Protein AF-A0A068QV09-F1 (afdb_monomer)

pLDDT: mean 75.36, std 16.31, range [43.34, 93.94]

Mean predicted aligned error: 13.88 Å

Foldseek 3Di:
DDDDDDDPDDPPDDDPPDPPDPPDPPPPVAAAQPVVLQVLCVVVVHGLCRLCVVVVHHSVVLVCVNVDPQPVSLVSSCVSSVHDSCNNHVVVQQDPVRHGNDDDRPDPPDD

Organism: NCBI:txid351671

InterPro domains:
  IPR010982 Lambda repressor-like, DNA-binding domain superfamily [G3DSA:1.10.260.40] (25-95)
  IPR010982 Lambda repressor-like, DNA-binding domain superfamily [SSF47413] (25-97)
  IPR038722 Ner, winged helix-turn-helix DNA-binding domain [PF13693] (31-104)

Nearest PDB structures (foldseek):
  7f9h-assembly1_A  TM=9.689E-01  e=9.271E-07  Edwardsiella piscicida
  7f9i-assembly1_A  TM=9.675E-01  e=2.235E-06  Edwardsiella piscicida
  1ner-assembly1_A  TM=8.600E-01  e=1.507E-04  Muvirus mu
  7t5u-assembly1_A  TM=7.342E-01  e=9.544E-03  Escherichia coli
  1b0n-assembly1_A  TM=7.000E-01  e=6.290E-02  Bacillus subtilis

Sequence (111 aa):
MSRYCEPRLNHHHQFSQLMEGVAGMNNVRNDWHQADIIAALRKRGTTLAAVSREAGLSSSTLANVLSRPWPKGEWIVANYLNIHPSEIWPSRYFDMNGNLIERKVRDKSAK

Solvent-accessible surface area (backbone atoms only — not comparable to full-atom values): 7251 Å² total; per-residue (Å²): 133,83,88,80,84,80,80,86,77,81,80,87,80,83,86,85,85,86,87,83,83,78,92,72,75,80,74,73,54,64,52,59,52,66,65,55,56,54,47,54,35,44,75,71,75,43,45,67,54,54,56,14,53,76,70,74,42,57,44,71,62,44,58,42,39,74,81,42,98,36,61,64,45,40,47,53,55,18,58,78,68,72,45,61,46,47,76,46,33,24,65,79,23,41,46,100,84,68,46,78,51,81,73,79,60,83,73,84,84,74,129

Radius of gyration: 26.56 Å; Cα contacts (8 Å, |Δi|>4): 85; chains: 1; bounding box: 41×67×79 Å

Secondary structure (DSSP, 8-state):
-------------SSSSS-----------PPPPHHHHHHHHHHTT--HHHHHHHTTS-HHHHHGGGTS--HHHHHHHHHHHTS-HHHH-HHHHB-TTS-B-----------

Structure (mmCIF, N/CA/C/O backbone):
data_AF-A0A068QV09-F1
#
_entry.id   AF-A0A068QV09-F1
#
loop_
_atom_site.group_PDB
_atom_site.id
_atom_site.type_symbol
_atom_site.label_atom_id
_atom_site.label_alt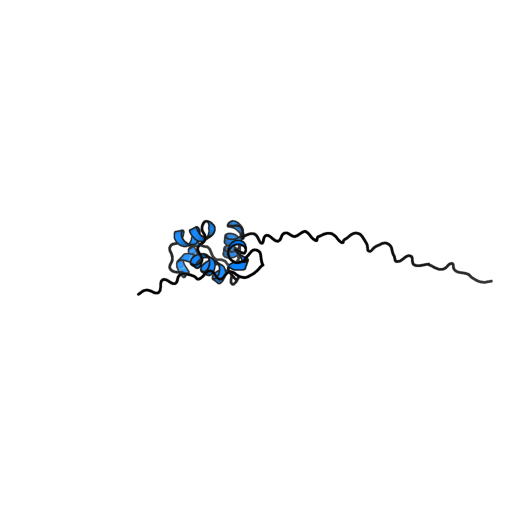_id
_atom_site.label_comp_id
_atom_site.label_asym_id
_atom_site.label_entity_id
_atom_site.label_seq_id
_atom_site.pdbx_PDB_ins_code
_atom_site.Cartn_x
_atom_site.Cartn_y
_atom_site.Cartn_z
_atom_site.occupancy
_atom_site.B_iso_or_equiv
_atom_site.auth_seq_id
_atom_site.auth_comp_id
_atom_site.auth_asym_id
_atom_site.auth_atom_id
_atom_site.pdbx_PDB_model_num
ATOM 1 N N . MET A 1 1 ? 22.021 47.653 -65.287 1.00 43.34 1 MET A N 1
ATOM 2 C CA . MET A 1 1 ? 22.023 46.218 -65.651 1.00 43.34 1 MET A CA 1
ATOM 3 C C . MET A 1 1 ? 22.223 45.392 -64.386 1.00 43.34 1 MET A C 1
ATOM 5 O O . MET A 1 1 ? 23.259 45.529 -63.761 1.00 43.34 1 MET A O 1
ATOM 9 N N . SER A 1 2 ? 21.145 44.815 -63.842 1.00 43.97 2 SER A N 1
ATOM 10 C CA . SER A 1 2 ? 20.902 43.353 -63.750 1.00 43.97 2 SER A CA 1
ATOM 11 C C . SER A 1 2 ? 22.035 42.580 -63.069 1.00 43.97 2 SER A C 1
ATOM 13 O O . SER A 1 2 ? 23.098 42.422 -63.650 1.00 43.97 2 SER A O 1
ATOM 15 N N . ARG A 1 3 ? 21.879 42.243 -61.780 1.00 57.62 3 ARG A N 1
ATOM 16 C CA . ARG A 1 3 ? 21.165 41.052 -61.249 1.00 57.62 3 ARG A CA 1
ATOM 17 C C . ARG A 1 3 ? 21.879 39.756 -61.613 1.00 57.62 3 ARG A C 1
ATOM 19 O O . ARG A 1 3 ? 21.798 39.390 -62.770 1.00 57.62 3 ARG A O 1
ATOM 26 N N . TYR A 1 4 ? 22.471 39.103 -60.610 1.00 48.97 4 TYR A N 1
ATOM 27 C CA . TYR A 1 4 ? 22.248 37.714 -60.151 1.00 48.97 4 TYR A CA 1
ATOM 28 C C . TYR A 1 4 ? 22.987 37.633 -58.795 1.00 48.97 4 TYR A C 1
ATOM 30 O O . TYR A 1 4 ? 24.202 37.743 -58.767 1.00 48.97 4 TYR A O 1
ATOM 38 N N . CYS A 1 5 ? 22.354 37.807 -57.629 1.00 46.28 5 CYS A N 1
ATOM 39 C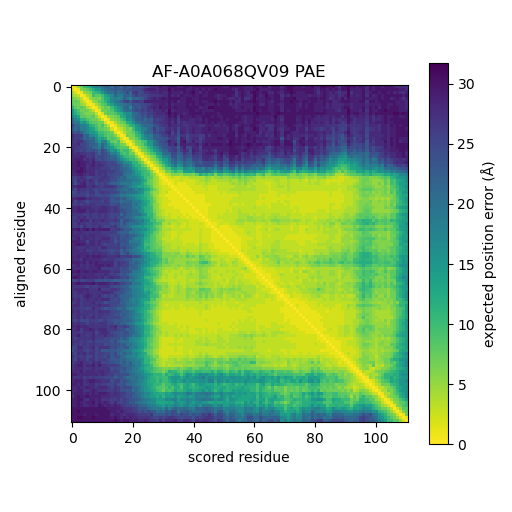 CA . CYS A 1 5 ? 21.495 36.849 -56.920 1.00 46.28 5 CYS A CA 1
ATOM 40 C C . CYS A 1 5 ? 22.125 35.449 -56.876 1.00 46.28 5 CYS A C 1
ATOM 42 O O . CYS A 1 5 ? 21.777 34.584 -57.674 1.00 46.28 5 CYS A O 1
ATOM 44 N N . GLU A 1 6 ? 23.081 35.259 -55.966 1.00 52.59 6 GLU A N 1
ATOM 45 C CA . GLU A 1 6 ? 23.600 33.933 -55.638 1.00 52.59 6 GLU A CA 1
ATOM 46 C C . GLU A 1 6 ? 22.532 33.111 -54.890 1.00 52.59 6 GLU A C 1
ATOM 48 O O . GLU A 1 6 ? 21.875 33.625 -53.975 1.00 52.59 6 GLU A O 1
ATOM 53 N N . PRO A 1 7 ? 22.319 31.841 -55.274 1.00 53.28 7 PRO A N 1
ATOM 54 C CA . PRO A 1 7 ? 21.302 30.993 -54.680 1.00 53.28 7 PRO A CA 1
ATOM 55 C C . PRO A 1 7 ? 21.713 30.532 -53.278 1.00 53.28 7 PRO A C 1
ATOM 57 O O . PRO A 1 7 ? 22.735 29.874 -53.089 1.00 53.28 7 PRO A O 1
ATOM 60 N N . ARG A 1 8 ? 20.843 30.808 -52.297 1.00 58.59 8 ARG A N 1
ATOM 61 C CA . ARG A 1 8 ? 20.770 30.061 -51.033 1.00 58.59 8 ARG A CA 1
ATOM 62 C C . ARG A 1 8 ? 20.554 28.580 -51.354 1.00 58.59 8 ARG A C 1
ATOM 64 O O . ARG A 1 8 ? 19.421 28.139 -51.535 1.00 58.59 8 ARG A O 1
ATOM 71 N N . LEU A 1 9 ? 21.633 27.809 -51.400 1.00 53.19 9 LEU A N 1
ATOM 72 C CA . LEU A 1 9 ? 21.561 26.357 -51.357 1.00 53.19 9 LEU A CA 1
ATOM 73 C C . LEU A 1 9 ? 21.448 25.922 -49.895 1.00 53.19 9 LEU A C 1
ATOM 75 O O . LEU A 1 9 ? 22.390 25.967 -49.108 1.00 53.19 9 LEU A O 1
ATOM 79 N N . ASN A 1 10 ? 20.213 25.561 -49.559 1.00 55.97 10 ASN A N 1
ATOM 80 C CA . ASN A 1 10 ? 19.788 24.862 -48.361 1.00 55.97 10 ASN A CA 1
ATOM 81 C C . ASN A 1 10 ? 20.644 23.598 -48.179 1.00 55.97 10 ASN A C 1
ATOM 83 O O . ASN A 1 10 ? 20.402 22.596 -48.849 1.00 55.97 10 ASN A O 1
ATOM 87 N N . HIS A 1 11 ? 21.596 23.601 -47.246 1.00 50.41 11 HIS A N 1
ATOM 88 C CA . HIS A 1 11 ? 22.157 22.351 -46.731 1.00 50.41 11 HIS A CA 1
ATOM 89 C C . HIS A 1 11 ? 21.420 21.959 -45.450 1.00 50.41 11 HIS A C 1
ATOM 91 O O . HIS A 1 11 ? 21.933 21.962 -44.335 1.00 50.41 11 HIS A O 1
ATOM 97 N N . HIS A 1 12 ? 20.139 21.664 -45.644 1.00 55.28 12 HIS A N 1
ATOM 98 C CA . HIS A 1 12 ? 19.272 21.038 -44.665 1.00 55.28 12 HIS A CA 1
ATOM 99 C C . HIS A 1 12 ? 19.536 19.530 -44.686 1.00 55.28 12 HIS A C 1
ATOM 101 O O . HIS A 1 12 ? 18.730 18.796 -45.241 1.00 55.28 12 HIS A O 1
ATOM 107 N N . HIS A 1 13 ? 20.686 19.063 -44.183 1.00 54.00 13 HIS A N 1
ATOM 108 C CA . HIS A 1 13 ? 20.891 17.621 -43.969 1.00 54.00 13 HIS A CA 1
ATOM 109 C C . HIS A 1 13 ? 22.055 17.258 -43.032 1.00 54.00 13 HIS A C 1
ATOM 111 O O . HIS A 1 13 ? 22.778 16.299 -43.280 1.00 54.00 13 HIS A O 1
ATOM 117 N N . GLN A 1 14 ? 22.251 17.992 -41.930 1.00 54.91 14 GLN A N 1
ATOM 118 C CA . GLN A 1 14 ? 23.195 17.535 -40.898 1.00 54.91 14 GLN A CA 1
ATOM 119 C C . GLN A 1 14 ? 22.810 17.965 -39.477 1.00 54.91 14 GLN A C 1
ATOM 121 O O . GLN A 1 14 ? 23.653 18.397 -38.700 1.00 54.91 14 GLN A O 1
ATOM 126 N N . PHE A 1 15 ? 21.521 17.868 -39.135 1.00 53.53 15 PHE A N 1
ATOM 127 C CA . PHE A 1 15 ? 21.026 18.161 -37.779 1.00 53.53 15 PHE A CA 1
ATOM 128 C C . PHE A 1 15 ? 20.145 17.060 -37.170 1.00 53.53 15 PHE A C 1
ATOM 130 O O . PHE A 1 15 ? 19.507 17.279 -36.145 1.00 53.53 15 PHE A O 1
ATOM 137 N N . SER A 1 16 ? 20.112 15.861 -37.759 1.00 54.22 16 SER A N 1
ATOM 138 C CA . SER A 1 16 ? 19.147 14.822 -37.356 1.00 54.22 16 SER A CA 1
ATOM 139 C C . SER A 1 16 ? 19.756 13.436 -37.156 1.00 54.22 16 SER A C 1
ATOM 141 O O . SER A 1 16 ? 19.076 12.446 -37.385 1.00 54.22 16 SER A O 1
ATOM 143 N N . GLN A 1 17 ? 21.018 13.332 -36.727 1.00 59.62 17 GLN A N 1
ATOM 144 C CA . GLN A 1 17 ? 21.591 12.021 -36.400 1.00 59.62 17 GLN A CA 1
ATOM 145 C C . GLN A 1 17 ? 22.633 12.097 -35.275 1.00 59.62 17 GLN A C 1
ATOM 147 O O . GLN A 1 17 ? 23.825 11.969 -35.528 1.00 59.62 17 GLN A O 1
ATOM 152 N N . LEU A 1 18 ? 22.181 12.320 -34.031 1.00 54.69 18 LEU A N 1
ATOM 153 C CA . LEU A 1 18 ? 22.851 11.774 -32.835 1.00 54.69 18 LEU A CA 1
ATOM 154 C C . LEU A 1 18 ? 21.971 11.795 -31.563 1.00 54.69 18 LEU A C 1
ATOM 156 O O . LEU A 1 18 ? 22.436 12.147 -30.485 1.00 54.69 18 LEU A O 1
ATOM 160 N N . MET A 1 19 ? 20.690 11.430 -31.669 1.00 52.94 19 MET A N 1
ATOM 161 C CA . MET A 1 19 ? 19.825 11.183 -30.497 1.00 52.94 19 MET A CA 1
ATOM 162 C C . MET A 1 19 ? 19.030 9.876 -30.654 1.00 52.94 19 MET A C 1
ATOM 164 O O . MET A 1 19 ? 17.852 9.800 -30.327 1.00 52.94 19 MET A O 1
ATOM 168 N N . GLU A 1 20 ? 19.679 8.822 -31.149 1.00 59.44 20 GLU A N 1
ATOM 169 C CA . GLU A 1 20 ? 19.147 7.455 -31.117 1.00 59.44 20 GLU A CA 1
ATOM 170 C C . GLU A 1 20 ? 20.052 6.616 -30.215 1.00 59.44 20 GLU A C 1
ATOM 172 O O . GLU A 1 20 ? 21.152 6.233 -30.602 1.00 59.44 20 GLU A O 1
ATOM 177 N N . GLY A 1 21 ? 19.628 6.384 -28.971 1.00 53.03 21 GLY A N 1
ATOM 178 C CA . GLY A 1 21 ? 20.455 5.636 -28.025 1.00 53.03 21 GLY A CA 1
ATOM 179 C C . GLY A 1 21 ? 19.916 5.537 -26.603 1.00 53.03 21 GLY A C 1
ATOM 180 O O . GLY A 1 21 ? 20.685 5.695 -25.664 1.00 53.03 21 GLY A O 1
ATOM 181 N N . VAL A 1 22 ? 18.618 5.268 -26.419 1.00 58.47 22 VAL A N 1
ATOM 182 C CA . VAL A 1 22 ? 18.076 4.826 -25.11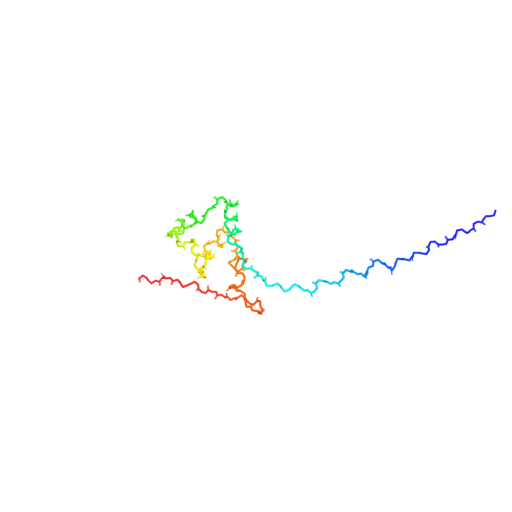4 1.00 58.47 22 VAL A CA 1
ATOM 183 C C . VAL A 1 22 ? 17.337 3.488 -25.224 1.00 58.47 22 VAL A C 1
ATOM 185 O O . VAL A 1 22 ? 16.297 3.270 -24.612 1.00 58.47 22 VAL A O 1
ATOM 188 N N . ALA A 1 23 ? 17.885 2.545 -25.992 1.00 56.00 23 ALA A N 1
ATOM 189 C CA . ALA A 1 23 ? 17.488 1.139 -25.922 1.00 56.00 23 ALA A CA 1
ATOM 190 C C . ALA A 1 23 ? 18.261 0.458 -24.781 1.00 56.00 23 ALA A C 1
ATOM 192 O O . ALA A 1 23 ? 19.233 -0.258 -24.990 1.00 56.00 23 ALA A O 1
ATOM 193 N N . GLY A 1 24 ? 17.866 0.767 -23.549 1.00 52.41 24 GLY A N 1
ATOM 194 C CA . GLY A 1 24 ? 18.525 0.255 -22.348 1.00 52.41 24 GLY A CA 1
ATOM 195 C C . GLY A 1 24 ? 17.699 0.431 -21.083 1.00 52.41 24 GLY A C 1
ATOM 196 O O . GLY A 1 24 ? 18.255 0.521 -19.995 1.00 52.41 24 GLY A O 1
ATOM 197 N N . MET A 1 25 ? 16.373 0.506 -21.195 1.00 53.06 25 MET A N 1
ATOM 198 C CA . MET A 1 25 ? 15.514 0.395 -20.023 1.00 53.06 25 MET A CA 1
ATOM 199 C C . MET A 1 25 ? 15.294 -1.087 -19.734 1.00 53.06 25 MET A C 1
ATOM 201 O O . MET A 1 25 ? 14.312 -1.686 -20.166 1.00 53.06 25 MET A O 1
ATOM 205 N N . ASN A 1 26 ? 16.217 -1.674 -18.965 1.00 54.22 26 ASN A N 1
ATOM 206 C CA . ASN A 1 26 ? 15.867 -2.772 -18.071 1.00 54.22 26 ASN A CA 1
ATOM 207 C C . ASN A 1 26 ? 14.799 -2.218 -17.117 1.00 54.22 26 ASN A C 1
ATOM 209 O O . ASN A 1 26 ? 15.113 -1.756 -16.022 1.00 54.22 26 ASN A O 1
ATOM 213 N N . ASN A 1 27 ? 13.543 -2.177 -17.574 1.00 55.53 27 ASN A N 1
ATOM 214 C CA . ASN A 1 27 ? 12.368 -1.829 -16.785 1.00 55.53 27 ASN A CA 1
ATOM 215 C C . ASN A 1 27 ? 12.111 -2.978 -15.811 1.00 55.53 27 ASN A C 1
ATOM 217 O O . ASN A 1 27 ? 11.085 -3.655 -15.873 1.00 55.53 27 ASN A O 1
ATOM 221 N N . VAL A 1 28 ? 13.057 -3.202 -14.899 1.00 57.34 28 VAL A N 1
ATOM 222 C CA . VAL A 1 28 ? 12.763 -3.842 -13.629 1.00 57.34 28 VAL A CA 1
ATOM 223 C C . VAL A 1 28 ? 11.801 -2.871 -12.970 1.00 57.34 28 VAL A C 1
ATOM 225 O O . VAL A 1 28 ? 12.207 -1.871 -12.381 1.00 57.34 28 VAL A O 1
ATOM 228 N N . ARG A 1 29 ? 10.506 -3.072 -13.219 1.00 64.81 29 ARG A N 1
ATOM 229 C CA . ARG A 1 29 ? 9.447 -2.325 -12.564 1.00 64.81 29 ARG A CA 1
ATOM 230 C C . ARG A 1 29 ? 9.640 -2.617 -11.080 1.00 64.81 29 ARG A C 1
ATOM 232 O O . ARG A 1 29 ? 9.362 -3.722 -10.622 1.00 64.81 29 ARG A O 1
ATOM 239 N N . ASN A 1 30 ? 10.258 -1.670 -10.385 1.00 75.94 30 ASN A N 1
ATOM 240 C CA . ASN A 1 30 ? 10.579 -1.809 -8.978 1.00 75.94 30 ASN A CA 1
ATOM 241 C C . ASN A 1 30 ? 9.308 -1.589 -8.171 1.00 75.94 30 ASN A C 1
ATOM 243 O O . ASN A 1 30 ? 8.461 -0.771 -8.537 1.00 75.94 30 ASN A O 1
ATOM 247 N N . ASP A 1 31 ? 9.189 -2.333 -7.077 1.00 86.44 31 ASP A N 1
ATOM 248 C CA . ASP A 1 31 ? 8.124 -2.101 -6.116 1.00 86.44 31 ASP A CA 1
ATOM 249 C C . ASP A 1 31 ? 8.214 -0.667 -5.582 1.00 86.44 31 ASP A C 1
ATOM 251 O O . ASP A 1 31 ? 9.307 -0.119 -5.400 1.00 86.44 31 ASP A O 1
ATOM 255 N N . TRP A 1 32 ? 7.062 -0.053 -5.324 1.00 89.50 32 TRP A N 1
ATOM 256 C CA . TRP A 1 32 ? 7.006 1.262 -4.704 1.00 89.50 32 TRP A CA 1
ATOM 257 C C . TRP A 1 32 ? 7.739 1.247 -3.372 1.00 89.50 32 TRP A C 1
ATOM 259 O O . TRP A 1 32 ? 7.616 0.310 -2.574 1.00 89.50 32 TRP A O 1
ATOM 269 N N . HIS A 1 33 ? 8.444 2.337 -3.085 1.00 90.06 33 HIS A N 1
ATOM 270 C CA . HIS A 1 33 ? 9.052 2.487 -1.782 1.00 90.06 33 HIS A CA 1
ATOM 271 C C . HIS A 1 33 ? 7.958 2.614 -0.713 1.00 90.06 33 HIS A C 1
ATOM 273 O O . HIS A 1 33 ? 6.913 3.235 -0.923 1.00 90.06 33 HIS A O 1
ATOM 279 N N . GLN A 1 34 ? 8.211 2.081 0.484 1.00 89.81 34 GLN A N 1
ATOM 280 C CA . GLN A 1 34 ? 7.264 2.156 1.602 1.00 89.81 34 GLN A CA 1
ATOM 281 C C . GLN A 1 34 ? 6.818 3.603 1.889 1.00 89.81 34 GLN A C 1
ATOM 283 O O . GLN A 1 34 ? 5.654 3.861 2.203 1.00 89.81 34 GLN A O 1
ATOM 288 N N . ALA A 1 35 ? 7.744 4.553 1.747 1.00 90.94 35 ALA A N 1
ATOM 289 C CA . ALA A 1 35 ? 7.471 5.976 1.908 1.00 90.94 35 ALA A CA 1
ATOM 290 C C . ALA A 1 35 ? 6.507 6.525 0.842 1.00 90.94 35 ALA A C 1
ATOM 292 O O . ALA A 1 35 ? 5.635 7.317 1.192 1.00 90.94 35 ALA A O 1
ATOM 293 N N . ASP A 1 36 ? 6.606 6.076 -0.413 1.00 91.25 36 ASP A N 1
ATOM 294 C CA . ASP A 1 36 ? 5.727 6.515 -1.504 1.00 91.25 36 ASP A CA 1
ATOM 295 C C . ASP A 1 36 ? 4.296 6.023 -1.303 1.00 91.25 36 ASP A C 1
ATOM 297 O O . ASP A 1 36 ? 3.347 6.782 -1.495 1.00 91.25 36 ASP A O 1
ATOM 301 N N . ILE A 1 37 ? 4.128 4.790 -0.818 1.00 91.19 37 ILE A N 1
ATOM 302 C CA . ILE A 1 37 ? 2.812 4.239 -0.464 1.00 91.19 37 ILE A CA 1
ATOM 3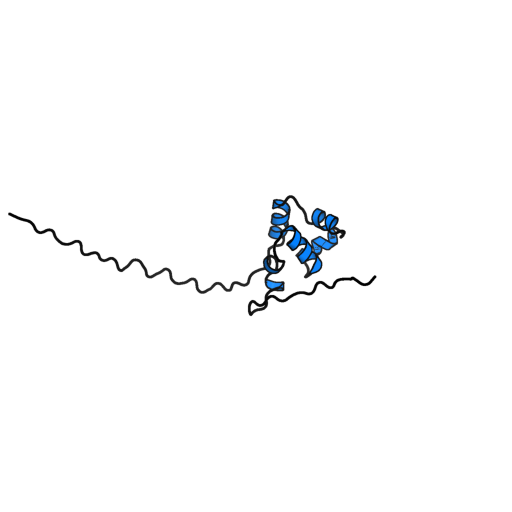03 C C . ILE A 1 37 ? 2.177 5.076 0.655 1.00 91.19 37 ILE A C 1
ATOM 305 O O . ILE A 1 37 ? 1.023 5.498 0.555 1.00 91.19 37 ILE A O 1
ATOM 309 N N . ILE A 1 38 ? 2.939 5.373 1.713 1.00 91.44 38 ILE A N 1
ATOM 310 C CA . ILE A 1 38 ? 2.469 6.211 2.826 1.00 91.44 38 ILE A CA 1
ATOM 311 C C . ILE A 1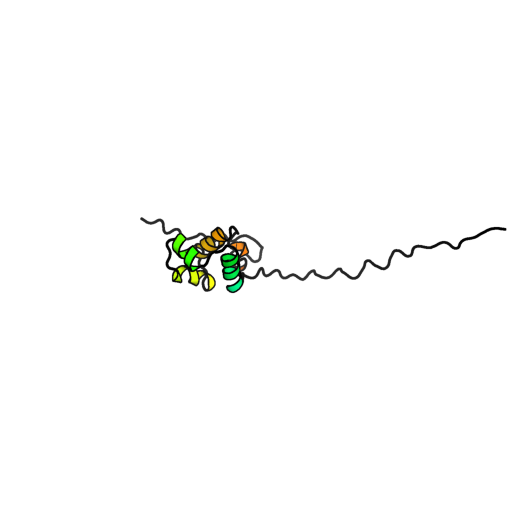 38 ? 2.148 7.628 2.336 1.00 91.44 38 ILE A C 1
ATOM 313 O O . ILE A 1 38 ? 1.129 8.197 2.730 1.00 91.44 38 ILE A O 1
ATOM 317 N N . ALA A 1 39 ? 2.988 8.202 1.476 1.00 93.94 39 ALA A N 1
ATOM 318 C CA . ALA A 1 39 ? 2.779 9.524 0.905 1.00 93.94 39 ALA A CA 1
ATOM 319 C C . ALA A 1 39 ? 1.526 9.566 0.023 1.00 93.94 39 ALA A C 1
ATOM 321 O O . ALA A 1 39 ? 0.750 10.510 0.130 1.00 93.94 39 ALA A O 1
ATOM 322 N N . ALA A 1 40 ? 1.281 8.547 -0.801 1.00 93.06 40 ALA A N 1
ATOM 323 C CA . ALA A 1 40 ? 0.088 8.452 -1.635 1.00 93.06 40 ALA A CA 1
ATOM 324 C C . ALA A 1 40 ? -1.192 8.341 -0.800 1.00 93.06 40 ALA A C 1
ATOM 326 O O . ALA A 1 40 ? -2.164 9.045 -1.077 1.00 93.06 40 ALA A O 1
ATOM 327 N N . LEU A 1 41 ? -1.176 7.544 0.274 1.00 91.88 41 LEU A N 1
ATOM 328 C CA . LEU A 1 41 ? -2.291 7.480 1.223 1.00 91.88 41 LEU A CA 1
ATOM 329 C C . LEU A 1 41 ? -2.536 8.842 1.886 1.00 91.88 41 LEU A C 1
ATOM 331 O O . LEU A 1 41 ? -3.675 9.310 1.927 1.00 91.88 41 LEU A O 1
ATOM 335 N N . ARG A 1 42 ? -1.466 9.520 2.320 1.00 92.50 42 ARG A N 1
ATOM 336 C CA . ARG A 1 42 ? -1.537 10.860 2.923 1.00 92.50 42 ARG A CA 1
ATOM 337 C C . ARG A 1 42 ? -2.040 11.923 1.952 1.00 92.50 42 ARG A C 1
ATOM 339 O O . ARG A 1 42 ? -2.82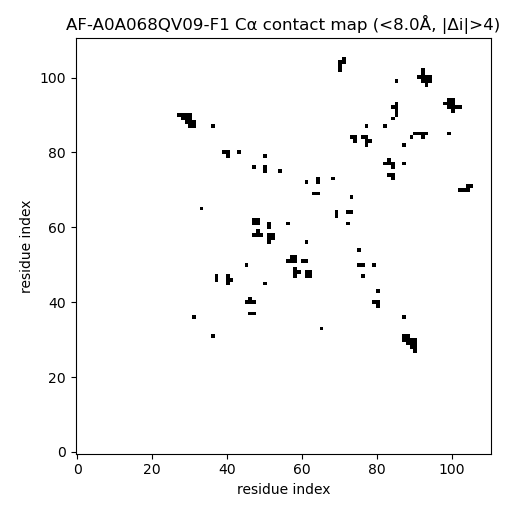2 12.772 2.360 1.00 92.50 42 ARG A O 1
ATOM 346 N N . LYS A 1 43 ? -1.653 11.860 0.675 1.00 92.88 43 LYS A N 1
ATOM 347 C CA . LYS A 1 43 ? -2.172 12.742 -0.386 1.00 92.88 43 LYS A CA 1
ATOM 348 C C . LYS A 1 43 ? -3.684 12.592 -0.567 1.00 92.88 43 LYS A C 1
ATOM 350 O O . LYS A 1 43 ? -4.343 13.561 -0.917 1.00 92.88 43 LYS A O 1
ATOM 355 N N . ARG A 1 44 ? -4.236 11.409 -0.284 1.00 90.12 44 ARG A N 1
ATOM 356 C CA . ARG A 1 44 ? -5.687 11.156 -0.246 1.00 90.12 44 ARG A CA 1
ATOM 357 C C . ARG A 1 44 ? -6.341 11.480 1.102 1.00 90.12 44 ARG A C 1
ATOM 359 O O . ARG A 1 44 ? -7.525 11.225 1.269 1.00 90.12 44 ARG A O 1
ATOM 366 N N . GLY A 1 45 ? -5.590 12.005 2.072 1.00 92.06 45 GLY A N 1
ATOM 367 C CA . GLY A 1 45 ? -6.091 12.297 3.418 1.00 92.06 45 GLY A CA 1
ATOM 368 C C . GLY A 1 45 ? -6.276 11.060 4.303 1.00 92.06 45 GLY A C 1
ATOM 369 O O . GLY A 1 45 ? -6.936 11.136 5.334 1.00 92.06 45 GLY A O 1
ATOM 370 N N . THR A 1 46 ? -5.692 9.920 3.929 1.00 91.62 46 THR A N 1
ATOM 371 C CA . THR A 1 46 ? -5.811 8.660 4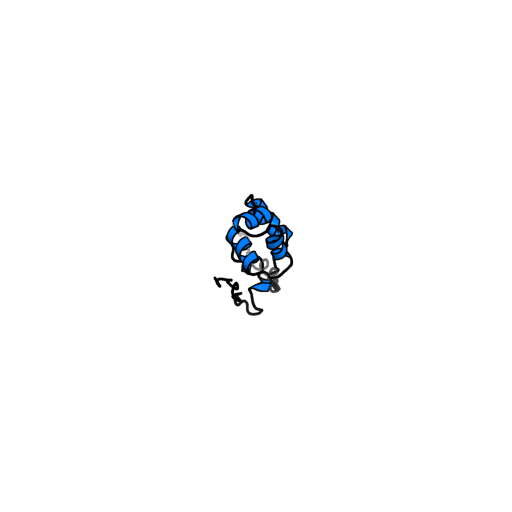.673 1.00 91.62 46 THR A CA 1
ATOM 372 C C . THR A 1 46 ? -4.473 8.244 5.284 1.00 91.62 46 THR A C 1
ATOM 374 O O . THR A 1 46 ? -3.404 8.767 4.961 1.00 91.62 46 THR A O 1
ATOM 377 N N . THR A 1 47 ? -4.514 7.288 6.208 1.00 91.75 47 THR A N 1
ATOM 378 C CA . THR A 1 47 ? -3.317 6.671 6.795 1.00 91.75 47 THR A CA 1
ATOM 379 C C . THR A 1 47 ? -3.489 5.161 6.819 1.00 91.75 47 THR A C 1
ATOM 381 O O . THR A 1 47 ? -4.617 4.679 6.853 1.00 91.75 47 THR A O 1
ATOM 384 N N . LEU A 1 48 ? -2.393 4.400 6.889 1.00 89.94 48 LEU A N 1
ATOM 385 C CA . LEU A 1 48 ? -2.463 2.940 7.051 1.00 89.94 48 LEU A CA 1
ATOM 386 C C . LEU A 1 48 ? -3.332 2.528 8.247 1.00 89.94 48 LEU A C 1
ATOM 388 O O . LEU A 1 48 ? -4.094 1.575 8.164 1.00 89.94 48 LEU A O 1
ATOM 392 N N . ALA A 1 49 ? -3.267 3.270 9.353 1.00 89.88 49 ALA A N 1
ATOM 393 C CA . ALA A 1 49 ? -4.100 2.991 10.515 1.00 89.88 49 ALA A CA 1
ATOM 394 C C . ALA A 1 49 ? -5.592 3.267 10.253 1.00 89.88 49 ALA A C 1
ATOM 396 O O . ALA A 1 49 ? -6.436 2.540 10.766 1.00 89.88 49 ALA A O 1
ATOM 397 N N . ALA A 1 50 ? -5.934 4.302 9.479 1.00 90.69 50 ALA A N 1
ATOM 398 C CA . ALA A 1 50 ? -7.318 4.571 9.081 1.00 90.69 50 ALA A CA 1
ATOM 399 C C . ALA A 1 50 ? -7.843 3.475 8.142 1.00 90.69 50 ALA A C 1
ATOM 401 O O . ALA A 1 50 ? -8.834 2.828 8.463 1.00 90.69 50 ALA A O 1
ATOM 402 N N . VAL A 1 51 ? -7.085 3.168 7.087 1.00 91.62 51 VAL A N 1
ATOM 403 C CA . VAL A 1 51 ? -7.394 2.104 6.121 1.00 91.62 51 VAL A CA 1
ATOM 404 C C . VAL A 1 51 ? -7.575 0.751 6.818 1.00 91.62 51 VAL A C 1
ATOM 406 O O . VAL A 1 51 ? -8.493 -0.004 6.513 1.00 91.62 51 VAL A O 1
ATOM 409 N N . SER A 1 52 ? -6.728 0.443 7.803 1.00 90.50 52 SER A N 1
ATOM 410 C CA . SER A 1 52 ? -6.846 -0.789 8.583 1.00 90.50 52 SER A CA 1
ATOM 411 C C . SER A 1 52 ? -8.137 -0.849 9.396 1.00 90.50 52 SER A C 1
ATOM 413 O O . SER A 1 52 ? -8.762 -1.906 9.455 1.00 90.50 52 SER A O 1
ATOM 415 N N . ARG A 1 53 ? -8.541 0.268 10.018 1.00 90.56 53 ARG A N 1
ATOM 416 C CA . ARG A 1 53 ? -9.783 0.348 10.801 1.00 90.56 53 ARG A CA 1
ATOM 417 C C . ARG A 1 53 ? -11.006 0.153 9.919 1.00 90.56 53 ARG A C 1
ATOM 419 O O . ARG A 1 53 ? -11.901 -0.590 10.300 1.00 90.56 53 ARG A O 1
ATOM 426 N N . GLU A 1 54 ? -11.014 0.761 8.740 1.00 88.75 54 GLU A N 1
ATOM 427 C CA . GLU A 1 54 ? -12.097 0.594 7.770 1.00 88.75 54 GLU A CA 1
ATOM 428 C C . GLU A 1 54 ? -12.171 -0.840 7.226 1.00 88.75 54 GLU A C 1
ATOM 430 O O . GLU A 1 54 ? -13.256 -1.384 7.052 1.00 88.75 54 GLU A O 1
ATOM 435 N N . ALA A 1 55 ? -11.023 -1.500 7.048 1.00 86.31 55 ALA A N 1
ATOM 436 C CA . ALA A 1 55 ? -10.960 -2.909 6.666 1.00 86.31 55 ALA A CA 1
ATOM 437 C C . ALA A 1 55 ? -11.285 -3.891 7.814 1.00 86.31 55 ALA A C 1
ATOM 439 O O . ALA A 1 55 ? -11.274 -5.104 7.596 1.00 86.31 55 ALA A O 1
ATOM 440 N N . GLY A 1 56 ? -11.532 -3.407 9.038 1.00 88.56 56 GLY A N 1
ATOM 441 C CA . GLY A 1 56 ? -11.786 -4.247 10.214 1.00 88.56 56 GLY A CA 1
ATOM 442 C C . GLY A 1 56 ? -10.564 -5.040 10.697 1.00 88.56 56 GLY A C 1
ATOM 443 O O . GLY A 1 56 ? -10.708 -6.087 11.326 1.00 88.56 56 GLY A O 1
ATOM 444 N N . LEU A 1 57 ? -9.351 -4.577 10.383 1.00 86.81 57 LEU A N 1
ATOM 445 C CA . LEU A 1 57 ? -8.084 -5.222 10.736 1.00 86.81 57 LEU A CA 1
ATOM 446 C C . LEU A 1 57 ? -7.332 -4.394 11.781 1.00 86.81 57 LEU A C 1
ATOM 448 O O . LEU A 1 57 ? -7.494 -3.175 11.877 1.00 86.81 57 LEU A O 1
ATOM 452 N N . SER A 1 58 ? -6.454 -5.041 12.552 1.00 84.94 58 SER A N 1
ATOM 453 C CA . SER A 1 58 ? -5.599 -4.307 13.491 1.00 84.94 58 SER A CA 1
ATOM 454 C C . SER A 1 58 ? -4.587 -3.441 12.732 1.00 84.94 58 SER A C 1
ATOM 456 O O . SER A 1 58 ? -4.001 -3.903 11.751 1.00 84.94 58 SER A O 1
ATOM 458 N N . SER A 1 59 ? -4.338 -2.212 13.204 1.00 82.62 59 SER A N 1
ATOM 459 C CA . SER A 1 59 ? -3.406 -1.263 12.565 1.00 82.62 59 SER A CA 1
ATOM 460 C C . SER A 1 59 ? -2.028 -1.876 12.290 1.00 82.62 59 SER A C 1
ATOM 462 O O . SER A 1 59 ? -1.408 -1.609 11.261 1.00 82.62 59 SER A O 1
ATOM 464 N N . SER A 1 60 ? -1.571 -2.741 13.196 1.00 82.81 60 SER A N 1
ATOM 465 C CA . SER A 1 60 ? -0.312 -3.480 13.097 1.00 82.81 60 SER A CA 1
ATOM 466 C C . SER A 1 60 ? -0.336 -4.512 11.968 1.00 82.81 60 SER A C 1
ATOM 468 O O . SER A 1 60 ? 0.679 -4.743 11.320 1.00 82.81 60 SER A O 1
ATOM 470 N N . THR A 1 61 ? -1.493 -5.127 11.701 1.00 86.19 61 THR A N 1
ATOM 471 C CA . THR A 1 61 ? -1.660 -6.106 10.621 1.00 86.19 61 THR A CA 1
ATOM 472 C C . THR A 1 61 ? -1.455 -5.449 9.262 1.00 86.19 61 THR A C 1
ATOM 474 O O . THR A 1 61 ? -0.715 -5.997 8.451 1.00 86.19 61 THR A O 1
ATOM 477 N N . LEU A 1 62 ? -2.043 -4.271 9.022 1.00 89.00 62 LEU A N 1
ATOM 478 C CA . LEU A 1 62 ? -1.874 -3.589 7.738 1.00 89.00 62 LEU A CA 1
ATOM 479 C C . LEU A 1 62 ? -0.471 -3.026 7.545 1.00 89.00 62 LEU A C 1
ATOM 481 O O . LEU A 1 62 ? 0.047 -3.106 6.441 1.00 89.00 62 LEU A O 1
ATOM 485 N N . ALA A 1 63 ? 0.191 -2.558 8.603 1.00 87.81 63 ALA A N 1
ATOM 486 C CA . ALA A 1 63 ? 1.582 -2.115 8.505 1.00 87.81 63 ALA A CA 1
ATOM 487 C C . ALA A 1 63 ? 2.532 -3.222 7.997 1.00 87.81 63 ALA A C 1
ATOM 489 O O . ALA A 1 63 ? 3.470 -2.930 7.257 1.00 87.81 63 ALA A O 1
ATOM 490 N N . ASN A 1 64 ? 2.252 -4.494 8.312 1.00 87.62 64 ASN A N 1
ATOM 491 C CA . ASN A 1 64 ? 3.060 -5.625 7.843 1.00 87.62 64 ASN 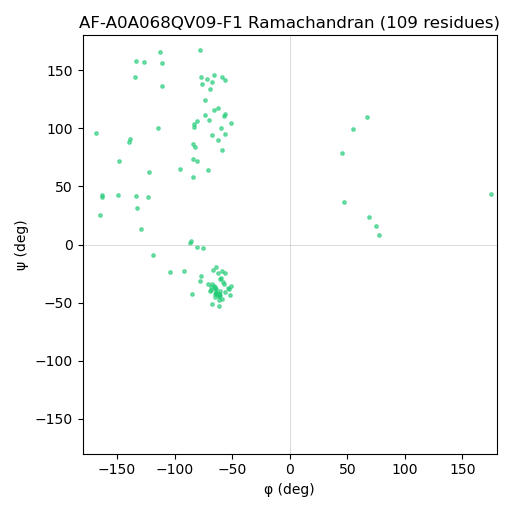A CA 1
ATOM 492 C C . ASN A 1 64 ? 3.052 -5.808 6.316 1.00 87.62 64 ASN A C 1
ATOM 494 O O . ASN A 1 64 ? 3.966 -6.451 5.800 1.00 87.62 64 ASN A O 1
ATOM 498 N N . VAL A 1 65 ? 2.075 -5.241 5.591 1.00 88.50 65 VAL A N 1
ATOM 499 C CA . VAL A 1 65 ? 2.005 -5.321 4.117 1.00 88.50 65 VAL A CA 1
ATOM 500 C C . VAL A 1 65 ? 3.241 -4.722 3.442 1.00 88.50 65 VAL A C 1
ATOM 502 O O . VAL A 1 65 ? 3.633 -5.143 2.362 1.00 88.50 65 VAL A O 1
ATOM 505 N N . LEU A 1 66 ? 3.881 -3.749 4.092 1.00 86.44 66 LEU A N 1
ATOM 506 C CA . LEU A 1 66 ? 5.035 -3.039 3.544 1.00 86.44 66 LEU A CA 1
ATOM 507 C C . LEU A 1 66 ? 6.314 -3.878 3.640 1.00 86.44 66 LEU A C 1
ATOM 509 O O . LEU A 1 66 ? 7.229 -3.709 2.842 1.00 86.44 66 LEU A O 1
ATOM 513 N N . SER A 1 67 ? 6.376 -4.789 4.614 1.00 84.50 67 SER A N 1
ATOM 514 C CA . SER A 1 67 ? 7.564 -5.601 4.889 1.00 84.50 67 SER A CA 1
ATOM 515 C C . SER A 1 67 ? 7.442 -7.043 4.398 1.00 84.50 67 SER A C 1
ATOM 517 O O . SER A 1 67 ? 8.461 -7.702 4.198 1.00 84.50 67 SER A O 1
ATOM 519 N N . ARG A 1 68 ? 6.226 -7.578 4.225 1.00 82.44 68 ARG A N 1
ATOM 520 C CA . ARG A 1 68 ? 5.995 -8.981 3.841 1.00 82.44 68 ARG A CA 1
ATOM 521 C C . ARG A 1 68 ? 4.951 -9.096 2.723 1.00 82.44 68 ARG A C 1
ATOM 523 O O . ARG A 1 68 ? 3.967 -8.366 2.775 1.00 82.44 68 ARG A O 1
ATOM 530 N N . PRO A 1 69 ? 5.107 -10.048 1.772 1.00 81.75 69 PRO A N 1
ATOM 531 C CA . PRO A 1 69 ? 4.072 -10.351 0.782 1.00 81.75 69 PRO A CA 1
ATOM 532 C C . PRO A 1 69 ? 2.775 -10.713 1.490 1.00 81.75 69 PRO A C 1
ATOM 534 O O . PRO A 1 69 ? 2.683 -11.766 2.129 1.00 81.75 69 PRO A O 1
ATOM 537 N N . TRP A 1 70 ? 1.770 -9.858 1.363 1.00 87.50 70 TRP A N 1
ATOM 538 C CA . TRP A 1 70 ? 0.466 -10.116 1.946 1.00 87.50 70 TRP A CA 1
ATOM 539 C C . TRP A 1 70 ? -0.632 -9.689 0.975 1.00 87.50 70 TRP A C 1
ATOM 541 O O . TRP A 1 70 ? -1.132 -8.570 1.079 1.00 87.50 70 TRP A O 1
ATOM 551 N N . PRO A 1 71 ? -1.061 -10.592 0.068 1.00 85.94 71 PRO A N 1
ATOM 552 C CA . PRO A 1 71 ? -1.976 -10.252 -1.018 1.00 85.94 71 PRO A CA 1
ATOM 553 C C . PRO A 1 71 ? -3.234 -9.527 -0.532 1.00 85.94 71 PRO A C 1
ATOM 555 O O . PRO A 1 71 ? -3.612 -8.506 -1.084 1.00 85.94 71 PRO A O 1
ATOM 558 N N . LYS A 1 72 ? -3.848 -9.975 0.573 1.00 85.69 72 LYS A N 1
ATOM 559 C CA . LYS A 1 72 ? -5.050 -9.319 1.114 1.00 85.69 72 LYS A CA 1
ATOM 560 C C . LYS A 1 72 ? -4.797 -7.865 1.535 1.00 85.69 72 LYS A C 1
ATOM 562 O O . LYS A 1 72 ? -5.628 -7.008 1.260 1.00 85.69 72 LYS A O 1
ATOM 567 N N . GLY A 1 73 ? -3.671 -7.588 2.192 1.00 90.00 73 GLY A N 1
ATOM 568 C CA . GLY A 1 73 ? -3.298 -6.227 2.581 1.00 90.00 73 GLY A CA 1
ATOM 569 C C . GLY A 1 73 ? -2.932 -5.360 1.384 1.00 90.00 73 GLY A C 1
ATOM 570 O O . GLY A 1 73 ? -3.320 -4.195 1.338 1.00 90.00 73 GLY A O 1
ATOM 571 N N . GLU A 1 74 ? -2.224 -5.937 0.410 1.00 90.50 74 GLU A N 1
ATOM 572 C CA . GLU A 1 74 ? -1.842 -5.264 -0.835 1.00 90.50 74 GLU A CA 1
ATOM 573 C C . GLU A 1 74 ? -3.097 -4.801 -1.579 1.00 90.50 74 GLU A C 1
ATOM 575 O O . GLU A 1 74 ? -3.201 -3.631 -1.935 1.00 90.50 74 GLU A O 1
ATOM 580 N N . TRP A 1 75 ? -4.096 -5.682 -1.707 1.00 89.44 75 TRP A N 1
ATOM 581 C CA . TRP A 1 75 ? -5.398 -5.367 -2.295 1.00 89.44 75 TRP A CA 1
ATOM 582 C C . TRP A 1 75 ? -6.151 -4.273 -1.541 1.00 89.44 75 TRP A C 1
ATOM 584 O O . TRP A 1 75 ? -6.744 -3.411 -2.179 1.00 89.44 75 TRP A O 1
ATOM 594 N N . ILE A 1 76 ? -6.115 -4.262 -0.205 1.00 90.88 76 ILE A N 1
ATOM 595 C CA . ILE A 1 76 ? -6.751 -3.195 0.582 1.00 90.88 76 ILE A CA 1
ATOM 596 C C . ILE A 1 76 ? -6.109 -1.847 0.239 1.00 90.88 76 ILE A C 1
ATOM 598 O O . ILE A 1 76 ? -6.809 -0.919 -0.154 1.00 90.88 76 ILE A O 1
ATOM 602 N N . VAL A 1 77 ? -4.781 -1.736 0.320 1.00 90.62 77 VAL A N 1
ATOM 603 C CA . VAL A 1 77 ? -4.072 -0.482 0.007 1.00 90.62 77 VAL A CA 1
ATOM 604 C C . VAL A 1 77 ? -4.306 -0.061 -1.446 1.00 90.62 77 VAL A C 1
ATOM 606 O O . VAL A 1 77 ? -4.615 1.101 -1.707 1.00 90.62 77 VAL A O 1
ATOM 609 N N . ALA A 1 78 ? -4.216 -1.006 -2.381 1.00 91.19 78 ALA A N 1
ATOM 610 C CA . ALA A 1 78 ? -4.442 -0.787 -3.805 1.00 91.19 78 ALA A CA 1
ATOM 611 C C . ALA A 1 78 ? -5.868 -0.286 -4.091 1.00 91.19 78 ALA A C 1
ATOM 613 O O . ALA A 1 78 ? -6.044 0.700 -4.804 1.00 91.19 78 ALA A O 1
ATOM 614 N N . ASN A 1 79 ? -6.880 -0.875 -3.446 1.00 90.56 79 ASN A N 1
ATOM 615 C CA . ASN A 1 79 ? -8.274 -0.450 -3.553 1.00 90.56 79 ASN A CA 1
ATOM 616 C C . ASN A 1 79 ? -8.477 0.991 -3.054 1.00 90.56 79 ASN A C 1
ATOM 618 O O . ASN A 1 79 ? -9.125 1.787 -3.731 1.00 90.56 79 ASN A O 1
ATOM 622 N N . TYR A 1 80 ? -7.855 1.365 -1.929 1.00 90.62 80 TYR A N 1
ATOM 623 C CA . TYR A 1 80 ? -7.883 2.747 -1.418 1.00 90.62 80 TYR A CA 1
ATOM 624 C C . TYR A 1 80 ? -7.186 3.742 -2.342 1.00 90.62 80 TYR A C 1
ATOM 626 O O . TYR A 1 80 ? -7.628 4.884 -2.495 1.00 90.62 80 TYR A O 1
ATOM 634 N N . LEU A 1 81 ? -6.095 3.316 -2.974 1.00 90.25 81 LEU A N 1
ATOM 635 C CA . LEU A 1 81 ? -5.388 4.092 -3.985 1.00 90.25 81 LEU A CA 1
ATOM 636 C C . LEU A 1 81 ? -6.052 4.000 -5.369 1.00 90.25 81 LEU A C 1
ATOM 638 O O . LEU A 1 81 ? -5.634 4.708 -6.279 1.00 90.25 81 LEU A O 1
ATOM 642 N N . ASN A 1 82 ? -7.128 3.222 -5.522 1.00 90.56 82 ASN A N 1
ATOM 643 C CA . ASN A 1 82 ? -7.830 2.974 -6.783 1.00 90.56 82 ASN A CA 1
ATOM 644 C C . ASN A 1 82 ? -6.877 2.620 -7.944 1.00 90.56 82 ASN A C 1
ATOM 646 O O . ASN A 1 82 ? -7.069 3.041 -9.078 1.00 90.56 82 ASN A O 1
ATOM 650 N N . ILE A 1 83 ? -5.820 1.872 -7.634 1.00 90.38 83 ILE A N 1
ATOM 651 C CA . ILE A 1 83 ? -4.838 1.356 -8.591 1.00 90.38 83 ILE A CA 1
ATOM 652 C C . ILE A 1 83 ? -4.723 -0.150 -8.402 1.00 90.38 83 ILE A C 1
ATOM 654 O O . ILE A 1 83 ? -5.043 -0.671 -7.337 1.00 90.38 83 ILE A O 1
ATOM 658 N N . HIS A 1 84 ? -4.279 -0.868 -9.429 1.00 86.88 84 HIS A N 1
ATOM 659 C CA . HIS A 1 84 ? -4.085 -2.309 -9.314 1.00 86.88 84 HIS A CA 1
ATOM 660 C C . HIS A 1 84 ? -2.859 -2.607 -8.424 1.00 86.88 84 HIS A C 1
ATOM 662 O O . HIS A 1 84 ? -1.858 -1.895 -8.528 1.00 86.88 84 HIS A O 1
ATOM 668 N N . PRO A 1 85 ? -2.862 -3.651 -7.569 1.00 87.75 85 PRO A N 1
ATOM 669 C CA . PRO A 1 85 ? -1.700 -3.979 -6.735 1.00 87.75 85 PRO A CA 1
ATOM 670 C C . PRO A 1 85 ? -0.433 -4.277 -7.552 1.00 87.75 85 PRO A C 1
ATOM 672 O O . PRO A 1 85 ? 0.667 -4.073 -7.048 1.00 87.75 85 PRO A O 1
ATOM 675 N N . SER A 1 86 ? -0.565 -4.674 -8.822 1.00 85.62 86 SER A N 1
ATOM 676 C CA . SER A 1 86 ? 0.578 -4.828 -9.735 1.00 85.62 86 SER A CA 1
ATOM 677 C C . SER A 1 86 ? 1.281 -3.516 -10.089 1.00 85.62 86 SER A C 1
ATOM 679 O O . SER A 1 86 ? 2.427 -3.558 -10.512 1.00 85.62 86 SER A O 1
ATOM 681 N N . GLU A 1 87 ? 0.620 -2.365 -9.949 1.00 86.00 87 GLU A N 1
ATOM 682 C CA . GLU A 1 87 ? 1.235 -1.050 -10.180 1.00 86.00 87 GLU A CA 1
ATOM 683 C C . GLU A 1 87 ? 2.101 -0.623 -8.990 1.00 86.00 87 GLU A C 1
ATOM 685 O O . GLU A 1 87 ? 3.104 0.066 -9.160 1.00 86.00 87 GLU A O 1
ATOM 690 N N . ILE A 1 88 ? 1.722 -1.049 -7.780 1.00 88.19 88 ILE A N 1
ATOM 691 C CA . ILE A 1 88 ? 2.457 -0.764 -6.541 1.00 88.19 88 ILE A CA 1
ATOM 692 C C . ILE A 1 88 ? 3.575 -1.788 -6.340 1.00 88.19 88 ILE A C 1
ATOM 694 O O . ILE A 1 88 ? 4.689 -1.422 -5.974 1.00 88.19 88 ILE A O 1
ATOM 698 N N . TRP A 1 89 ? 3.285 -3.069 -6.587 1.00 86.69 89 TRP A N 1
ATOM 699 C CA . TRP A 1 89 ? 4.227 -4.179 -6.434 1.00 86.69 89 TRP A CA 1
ATOM 700 C C . TRP A 1 89 ? 4.416 -4.975 -7.730 1.00 86.69 89 TRP A C 1
ATOM 702 O O . TRP A 1 89 ? 4.090 -6.168 -7.789 1.00 86.69 89 TRP A O 1
ATOM 712 N N . PRO A 1 90 ? 4.923 -4.349 -8.800 1.00 84.38 90 PRO A N 1
ATOM 713 C CA . PRO A 1 90 ? 5.122 -5.023 -10.073 1.00 84.38 90 PRO A CA 1
ATOM 714 C C . PRO A 1 90 ? 6.025 -6.257 -9.985 1.00 84.38 90 PRO A C 1
ATOM 716 O O . PRO A 1 90 ? 5.736 -7.247 -10.652 1.00 84.38 90 PRO A O 1
ATOM 719 N N . SER A 1 91 ? 7.036 -6.266 -9.110 1.00 82.69 91 SER A N 1
ATOM 720 C CA . SER A 1 91 ? 7.923 -7.426 -8.914 1.00 82.69 91 SER A CA 1
ATOM 721 C C . SER A 1 91 ? 7.170 -8.661 -8.398 1.00 82.69 91 SER A C 1
ATOM 723 O O . SER A 1 91 ? 7.580 -9.802 -8.600 1.00 82.69 91 SER A O 1
ATOM 725 N N . ARG A 1 92 ? 6.029 -8.456 -7.724 1.00 79.94 92 ARG A N 1
ATOM 726 C CA . ARG A 1 92 ? 5.224 -9.536 -7.131 1.00 79.94 92 ARG A CA 1
ATOM 727 C C . ARG A 1 92 ? 4.130 -10.073 -8.050 1.00 79.94 92 ARG A C 1
ATOM 729 O O . ARG A 1 92 ? 3.665 -11.187 -7.798 1.00 79.94 92 ARG A O 1
ATOM 736 N N . TYR A 1 93 ? 3.700 -9.282 -9.032 1.00 80.69 93 TYR A N 1
ATOM 737 C CA . TYR A 1 93 ? 2.553 -9.571 -9.899 1.00 80.69 93 TYR A CA 1
ATOM 738 C C . TYR A 1 93 ? 2.921 -9.698 -11.380 1.00 80.69 93 TYR A C 1
ATOM 740 O O . TYR A 1 93 ? 2.063 -10.112 -12.148 1.00 80.69 93 TYR A O 1
ATOM 748 N N . PHE A 1 94 ? 4.145 -9.381 -11.803 1.00 78.19 94 PHE A N 1
ATOM 749 C CA . PHE A 1 94 ? 4.608 -9.632 -13.169 1.00 78.19 94 PHE A CA 1
ATOM 750 C C . PHE A 1 94 ? 5.682 -10.720 -13.198 1.00 78.19 94 PHE A C 1
ATOM 752 O O . PHE A 1 94 ? 6.598 -10.732 -12.379 1.00 78.19 94 PHE A O 1
ATOM 759 N N . ASP A 1 95 ? 5.559 -11.629 -14.161 1.00 74.31 95 ASP A N 1
ATOM 760 C CA . ASP A 1 95 ? 6.609 -12.587 -14.507 1.00 74.31 95 ASP A CA 1
ATOM 761 C C . ASP A 1 95 ? 7.713 -11.921 -15.355 1.00 74.31 95 ASP A C 1
ATOM 763 O O . ASP A 1 95 ? 7.507 -10.835 -15.903 1.00 74.31 95 ASP A O 1
ATOM 767 N N . MET A 1 96 ? 8.864 -12.581 -15.542 1.00 68.00 96 MET A N 1
ATOM 768 C CA . MET A 1 96 ? 9.940 -12.098 -16.433 1.00 68.00 96 MET A CA 1
ATOM 769 C C . MET A 1 96 ? 9.454 -11.865 -17.874 1.00 68.00 96 MET A C 1
ATOM 771 O O . MET A 1 96 ? 10.011 -11.042 -18.594 1.00 68.00 96 MET A O 1
ATOM 775 N N . ASN A 1 97 ? 8.380 -12.552 -18.268 1.00 68.38 97 ASN A N 1
ATOM 776 C CA . ASN A 1 97 ? 7.732 -12.420 -19.571 1.00 68.38 97 ASN A CA 1
ATOM 777 C C . ASN A 1 97 ? 6.669 -11.302 -19.634 1.00 68.38 97 ASN A C 1
ATOM 779 O O . ASN A 1 97 ? 6.008 -11.144 -20.656 1.00 68.38 97 ASN A O 1
ATOM 783 N N . GLY A 1 98 ? 6.452 -10.549 -18.549 1.00 66.50 98 GLY A N 1
ATOM 784 C CA . GLY A 1 98 ? 5.446 -9.483 -18.478 1.00 66.50 98 GLY A CA 1
ATOM 785 C C . GLY A 1 98 ? 4.004 -9.969 -18.288 1.00 66.50 98 GLY A C 1
ATOM 786 O O . GLY A 1 98 ? 3.076 -9.165 -18.343 1.00 66.50 98 GLY A O 1
ATOM 787 N N . ASN A 1 99 ? 3.803 -11.264 -18.034 1.00 73.56 99 ASN A N 1
ATOM 788 C CA . ASN A 1 99 ? 2.486 -11.830 -17.746 1.00 73.56 99 ASN A CA 1
ATOM 789 C C . ASN A 1 99 ? 2.048 -11.492 -16.315 1.00 73.56 99 ASN A C 1
ATOM 791 O O . ASN A 1 99 ? 2.853 -11.590 -15.386 1.00 73.56 99 ASN A O 1
ATOM 795 N N . LEU A 1 100 ? 0.772 -11.131 -16.134 1.00 73.38 100 LEU A N 1
ATOM 796 C CA . LEU A 1 100 ? 0.203 -10.860 -14.815 1.00 73.38 100 LEU A CA 1
ATOM 797 C C . LEU A 1 100 ? -0.008 -12.178 -14.056 1.00 73.38 100 LEU A C 1
ATOM 799 O O . LEU A 1 100 ? -0.855 -12.994 -14.416 1.00 73.38 100 LEU A O 1
ATOM 803 N N . ILE A 1 101 ? 0.768 -12.383 -12.998 1.00 75.25 101 ILE A N 1
ATOM 804 C CA . ILE A 1 101 ? 0.624 -13.502 -12.074 1.00 75.25 101 ILE A CA 1
ATOM 805 C C . ILE A 1 101 ? -0.504 -13.157 -11.103 1.00 75.25 101 ILE A C 1
ATOM 807 O O . ILE A 1 101 ? -0.344 -12.343 -10.189 1.00 75.25 101 ILE A O 1
ATOM 811 N N . GLU A 1 102 ? -1.659 -13.794 -11.280 1.00 67.88 102 GLU A N 1
ATOM 812 C CA . GLU A 1 102 ? -2.773 -13.640 -10.351 1.00 67.88 102 GLU A CA 1
ATOM 813 C C . GLU A 1 102 ? -2.441 -14.315 -9.011 1.00 67.88 102 GLU A C 1
ATOM 815 O O . GLU A 1 102 ? -2.431 -15.541 -8.872 1.00 67.88 102 GLU A O 1
ATOM 820 N N . ARG A 1 103 ? -2.174 -13.509 -7.977 1.00 68.75 103 ARG A N 1
ATOM 821 C CA . ARG A 1 103 ? -2.063 -14.018 -6.609 1.00 68.75 103 ARG A CA 1
ATOM 822 C C . ARG A 1 103 ? -3.447 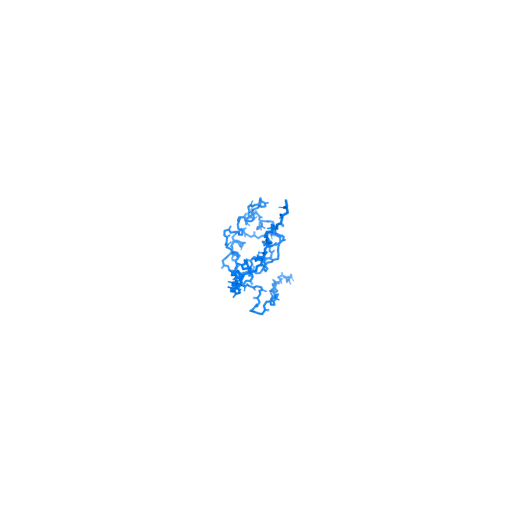-14.144 -5.995 1.00 68.75 103 ARG A C 1
ATOM 824 O O . ARG A 1 103 ? -4.018 -13.170 -5.510 1.00 68.75 103 ARG A O 1
ATOM 831 N N . LYS A 1 104 ? -3.958 -15.377 -5.975 1.00 64.94 104 LYS A N 1
ATOM 832 C CA . LYS A 1 104 ? -5.225 -15.724 -5.327 1.00 64.94 104 LYS A CA 1
ATOM 833 C C . LYS A 1 104 ? -5.176 -15.324 -3.851 1.00 64.94 104 LYS A C 1
ATOM 835 O O . LYS A 1 104 ? -4.445 -15.919 -3.053 1.00 64.94 104 LYS A O 1
ATOM 840 N N . VAL A 1 105 ? -5.956 -14.313 -3.471 1.00 66.62 105 VAL A N 1
ATOM 841 C CA . VAL A 1 105 ? -6.185 -13.999 -2.059 1.00 66.62 105 VAL A CA 1
ATOM 842 C C . VAL A 1 105 ? -6.863 -15.223 -1.462 1.00 66.62 105 VAL A C 1
ATOM 844 O O . VAL A 1 105 ? -7.936 -15.625 -1.907 1.00 66.62 105 VAL A O 1
ATOM 847 N N . ARG A 1 106 ? -6.211 -15.871 -0.491 1.00 58.28 106 ARG A N 1
ATOM 848 C CA . ARG A 1 106 ? -6.823 -16.991 0.221 1.00 58.28 106 ARG A CA 1
ATOM 849 C C . ARG A 1 106 ? -7.976 -16.428 1.041 1.00 58.28 106 ARG A C 1
ATOM 851 O O . ARG A 1 106 ? -7.773 -15.914 2.141 1.00 58.28 106 ARG A O 1
ATOM 858 N N . ASP A 1 107 ? -9.165 -16.481 0.466 1.00 56.66 107 ASP A N 1
ATOM 859 C CA . ASP A 1 107 ? -10.383 -16.097 1.144 1.00 56.66 107 ASP A CA 1
ATOM 860 C C . ASP A 1 107 ? -10.607 -17.089 2.289 1.00 56.66 107 ASP A C 1
ATOM 862 O O . ASP A 1 107 ? -10.730 -18.295 2.072 1.00 56.66 107 ASP A O 1
ATOM 866 N N . LYS A 1 108 ? -10.572 -16.609 3.535 1.00 54.69 108 LYS A N 1
ATOM 867 C CA . LYS A 1 108 ? -11.036 -17.403 4.677 1.00 54.69 108 LYS A CA 1
ATOM 868 C C . LYS A 1 108 ? -12.553 -17.252 4.787 1.00 54.69 108 LYS A C 1
ATOM 870 O O . LYS A 1 108 ? -13.047 -16.821 5.820 1.00 54.69 108 LYS A O 1
ATOM 875 N N . SER A 1 109 ? -13.273 -17.615 3.729 1.00 46.72 109 SER A N 1
ATOM 876 C CA . SER A 1 109 ? -14.654 -18.064 3.843 1.00 46.72 109 SER A CA 1
ATOM 877 C C . SER A 1 109 ? -14.613 -19.540 4.229 1.00 46.72 109 SER A C 1
ATOM 879 O O . SER A 1 109 ? -14.598 -20.441 3.396 1.00 46.72 109 SER A O 1
ATOM 881 N N . ALA A 1 110 ? -14.472 -19.781 5.526 1.00 43.75 110 ALA A N 1
ATOM 882 C CA . ALA A 1 110 ? -14.859 -21.036 6.147 1.00 43.75 110 ALA A CA 1
ATOM 883 C C . ALA A 1 110 ? -15.522 -20.634 7.462 1.00 43.75 110 ALA A C 1
ATOM 885 O O . ALA A 1 110 ? -14.840 -20.347 8.449 1.00 43.75 110 ALA A O 1
ATOM 886 N N . LYS A 1 111 ? -16.841 -20.457 7.380 1.00 44.25 111 LYS A N 1
ATOM 887 C CA . LYS A 1 111 ? -17.736 -20.354 8.526 1.00 44.25 111 LYS A CA 1
ATOM 888 C C . LYS A 1 111 ? -18.101 -21.764 8.970 1.00 44.25 111 LYS A C 1
ATOM 890 O O . LYS A 1 111 ? -18.248 -22.615 8.065 1.00 44.25 111 LYS A O 1
#